Protein AF-K1T4F6-F1 (afdb_monomer)

Foldseek 3Di:
DDDDDFDQPDADPPPRDRPDGPRPPPVPCVLLPAFEEEEAELADDDPVVVVVVCCVSVVSNHHYHYHYNDPDVVVLQVVLVRGPHYHYDPDDDDVSSVD

Organism: NCBI:txid408170

Sequence (99 aa):
MALVSHVPAGYDALTGEVKAWDYTQMLNTEILKPMKVLVATEKPFAKKAVDGIREIVEGAGHQLALLEKYTDKAQLLEAVADADALIVRSDKVTAEVID

Nearest PDB structures (foldseek):
  4njo-assembly1_A  TM=9.705E-01  e=6.608E-06  Entamoeba histolytica
  7ehn-assembly1_A  TM=7.060E-01  e=2.548E-01  Homo sapiens
  5o22-assembly1_B  TM=5.362E-01  e=1.706E-01  Escherichia coli K-12
  4nf2-assembly1_C  TM=6.680E-01  e=1.354E+00  Bacillus anthracis str. 'Ames Ancestor'
  8q6o-assembly1_P  TM=5.767E-01  e=6.300E+00  Xenopus laevis

pLDDT: mean 73.65, std 16.39, 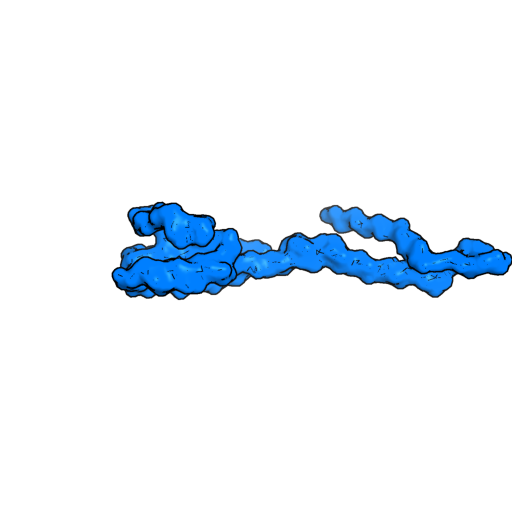range [35.09, 91.44]

Secondary structure (DSSP, 8-state):
--------S---TTT---------THHHHHH----EEEEEESSPPPHHHHHHHHHHHHHTTPEEEEEES--SHHHHHHHHTT-SEEE-SS----GGGT-

Mean predicted aligned error: 12.99 Å

Solvent-accessible surface area (backbone atoms only — not comparable to full-atom values): 6318 Å² total; per-residue (Å²): 135,87,85,81,80,88,64,81,75,46,66,38,93,88,78,70,46,74,82,47,83,63,82,76,71,63,75,62,56,72,75,59,59,59,47,32,37,31,36,46,26,62,71,67,73,57,66,74,54,53,53,52,51,46,53,54,38,51,72,72,59,30,43,79,44,82,43,67,57,56,90,48,69,65,62,51,40,63,54,44,76,75,32,74,38,82,46,64,83,84,69,87,81,52,68,80,65,76,107

Radius of gyration: 22.13 Å; Cα contacts (8 Å, |Δi|>4): 108; chains: 1; bounding box: 39×35×63 Å

Structure (mmCIF, N/CA/C/O backbone):
data_AF-K1T4F6-F1
#
_entry.id   AF-K1T4F6-F1
#
loop_
_atom_site.group_PDB
_atom_site.id
_atom_site.type_symbol
_atom_site.label_atom_id
_atom_site.label_alt_id
_atom_site.label_comp_id
_atom_site.label_asym_id
_atom_site.label_entity_id
_atom_site.label_seq_id
_atom_site.pdbx_PDB_ins_code
_atom_site.Cartn_x
_atom_site.Cartn_y
_atom_site.Cartn_z
_atom_site.occupancy
_atom_site.B_iso_or_equiv
_atom_site.auth_seq_id
_atom_site.auth_comp_id
_atom_site.auth_asym_id
_atom_site.auth_atom_id
_atom_site.pdbx_PDB_model_num
ATOM 1 N N . MET A 1 1 ? 21.962 -9.609 -14.987 1.00 35.09 1 MET A N 1
ATOM 2 C CA . MET A 1 1 ? 22.507 -10.385 -16.121 1.00 35.09 1 MET A CA 1
ATOM 3 C C . MET A 1 1 ? 21.313 -10.850 -16.945 1.00 35.09 1 MET A C 1
ATOM 5 O O . MET A 1 1 ? 20.608 -11.738 -16.488 1.00 35.09 1 MET A O 1
ATOM 9 N N . ALA A 1 2 ? 20.986 -10.179 -18.052 1.00 38.75 2 ALA A N 1
ATOM 10 C CA . ALA A 1 2 ? 19.845 -10.569 -18.884 1.00 38.75 2 ALA A CA 1
ATOM 11 C C . ALA A 1 2 ? 20.254 -11.762 -19.759 1.00 38.75 2 ALA A C 1
ATOM 13 O O . ALA A 1 2 ? 21.199 -11.653 -20.539 1.00 38.75 2 ALA A O 1
ATOM 14 N N . LEU A 1 3 ? 19.587 -12.904 -19.594 1.00 37.41 3 LEU A N 1
ATOM 15 C CA . LEU A 1 3 ? 19.727 -14.040 -20.502 1.00 37.41 3 LEU A CA 1
ATOM 16 C C . LEU A 1 3 ? 18.906 -13.732 -21.756 1.00 37.41 3 LEU A C 1
ATOM 18 O O . LEU A 1 3 ? 17.686 -13.853 -21.751 1.00 37.41 3 LEU A O 1
ATOM 22 N N . VAL A 1 4 ? 19.586 -13.293 -22.813 1.00 50.41 4 VAL A N 1
ATOM 23 C CA . VAL A 1 4 ? 19.000 -13.168 -24.150 1.00 50.41 4 VAL A CA 1
ATOM 24 C C . VAL A 1 4 ? 19.105 -14.540 -24.808 1.00 50.41 4 VAL A C 1
ATOM 26 O O . VAL A 1 4 ? 20.198 -14.968 -25.173 1.00 50.41 4 VAL A O 1
ATOM 29 N N . SER A 1 5 ? 17.995 -15.267 -24.916 1.00 50.03 5 SER A N 1
ATOM 30 C CA . SER A 1 5 ? 17.934 -16.475 -25.738 1.00 50.03 5 SER A CA 1
ATOM 31 C C . SER A 1 5 ? 17.548 -16.096 -27.167 1.00 50.03 5 SER A C 1
ATOM 33 O O . SER A 1 5 ? 16.583 -15.375 -27.409 1.00 50.03 5 SER A O 1
ATOM 35 N N . HIS A 1 6 ? 18.338 -16.568 -28.127 1.00 51.69 6 HIS A N 1
ATOM 36 C CA . HIS A 1 6 ? 18.104 -16.347 -29.548 1.00 51.69 6 HIS A CA 1
ATOM 37 C C . HIS A 1 6 ? 17.263 -17.497 -30.112 1.00 51.69 6 HIS A C 1
ATOM 39 O O . HIS A 1 6 ? 17.708 -18.644 -30.082 1.00 51.69 6 HIS A O 1
ATOM 45 N N . VAL A 1 7 ? 16.079 -17.200 -30.653 1.00 52.72 7 VAL A N 1
ATOM 46 C CA . VAL A 1 7 ? 15.288 -18.163 -31.435 1.00 52.72 7 VAL A CA 1
ATOM 47 C C . VAL A 1 7 ? 15.134 -17.611 -32.856 1.00 52.72 7 VAL A C 1
ATOM 49 O O . VAL A 1 7 ? 14.609 -16.510 -33.016 1.00 52.72 7 VAL A O 1
ATOM 52 N N . PRO A 1 8 ? 15.619 -18.310 -33.898 1.00 55.12 8 PRO A N 1
ATOM 53 C CA . PRO A 1 8 ? 15.475 -17.845 -35.273 1.00 55.12 8 PRO A CA 1
ATOM 54 C C . PRO A 1 8 ? 14.013 -17.976 -35.724 1.00 55.12 8 PRO A C 1
ATOM 56 O O . PRO A 1 8 ? 13.460 -19.073 -35.738 1.00 55.12 8 PRO A O 1
ATOM 59 N N . ALA A 1 9 ? 13.392 -16.859 -36.115 1.00 56.31 9 ALA A N 1
ATOM 60 C CA . ALA A 1 9 ? 11.988 -16.805 -36.541 1.00 56.31 9 ALA A CA 1
ATOM 61 C C . ALA A 1 9 ? 11.757 -17.281 -37.994 1.00 56.31 9 ALA A C 1
ATOM 63 O O . ALA A 1 9 ? 10.621 -17.366 -38.455 1.00 56.31 9 ALA A O 1
ATOM 64 N N . GLY A 1 10 ? 12.823 -17.619 -38.724 1.00 57.78 10 GLY A N 1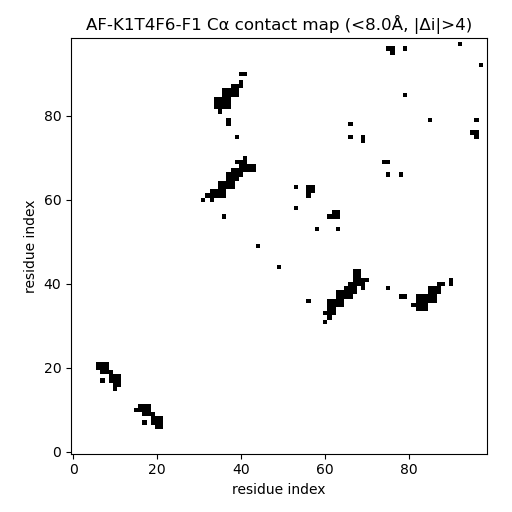
ATOM 65 C CA . GLY A 1 10 ? 12.747 -18.187 -40.067 1.00 57.78 10 GLY A CA 1
ATOM 66 C C . GLY A 1 10 ? 14.128 -18.408 -40.683 1.00 57.78 10 GLY A C 1
ATOM 67 O O . GLY A 1 10 ? 15.080 -17.688 -40.375 1.00 57.78 10 GLY A O 1
ATOM 68 N N . TYR A 1 11 ? 14.229 -19.410 -41.555 1.00 52.62 11 TYR A N 1
ATOM 69 C CA . TYR A 1 11 ? 15.431 -19.743 -42.321 1.00 52.62 11 TYR A CA 1
ATOM 70 C C . TYR A 1 11 ? 15.177 -19.542 -43.819 1.00 52.62 11 TYR A C 1
ATOM 72 O O . TYR A 1 11 ? 14.082 -19.817 -44.311 1.00 52.62 11 TYR A O 1
ATOM 80 N N . ASP A 1 12 ? 16.184 -19.075 -44.557 1.00 54.00 12 ASP A N 1
ATOM 81 C CA . ASP A 1 12 ? 16.148 -19.103 -46.018 1.00 54.00 12 ASP A CA 1
ATOM 82 C C . ASP A 1 12 ? 16.350 -20.546 -46.509 1.00 54.00 12 ASP A C 1
ATOM 84 O O . ASP A 1 12 ? 17.365 -21.176 -46.215 1.00 54.00 12 ASP A O 1
ATOM 88 N N . ALA A 1 13 ? 15.375 -21.097 -47.235 1.00 54.75 13 ALA A N 1
ATOM 89 C CA . ALA A 1 13 ? 15.381 -22.506 -47.637 1.00 54.75 13 ALA A CA 1
ATOM 90 C C . ALA A 1 13 ? 16.438 -22.861 -48.705 1.00 54.75 13 ALA A C 1
ATOM 92 O O . ALA A 1 13 ? 16.611 -24.043 -49.002 1.00 54.75 13 ALA A O 1
ATOM 93 N N . LEU A 1 14 ? 17.132 -21.876 -49.291 1.00 56.09 14 LEU A N 1
ATOM 94 C CA . LEU A 1 14 ? 18.140 -22.093 -50.335 1.00 56.09 14 LEU A CA 1
ATOM 95 C C . LEU A 1 14 ? 19.573 -21.919 -49.818 1.00 56.09 14 LEU A C 1
ATOM 97 O O . LEU A 1 14 ? 20.463 -22.621 -50.295 1.00 56.09 14 LEU A O 1
ATOM 101 N N . THR A 1 15 ? 19.806 -21.023 -48.852 1.00 56.50 15 THR A N 1
ATOM 102 C CA . THR A 1 15 ? 21.156 -20.767 -48.306 1.00 56.50 15 THR A CA 1
ATOM 103 C C . THR A 1 15 ? 21.329 -21.154 -46.838 1.00 56.50 15 THR A C 1
ATOM 105 O O . THR A 1 15 ? 22.457 -21.215 -46.353 1.00 56.50 15 THR A O 1
ATOM 108 N N . GLY A 1 16 ? 20.242 -21.458 -46.120 1.00 56.31 16 GLY A N 1
ATOM 109 C CA . GLY A 1 16 ? 20.281 -21.786 -44.691 1.00 56.31 16 GLY A CA 1
ATOM 110 C C . GLY A 1 16 ? 20.578 -20.587 -43.782 1.00 56.31 16 GLY A C 1
ATOM 111 O O . GLY A 1 16 ? 20.775 -20.763 -42.581 1.00 56.31 16 GLY A O 1
ATOM 112 N N . GLU A 1 17 ? 20.611 -19.369 -44.327 1.00 53.81 17 GLU A N 1
ATOM 113 C CA . GLU A 1 17 ? 20.914 -18.149 -43.580 1.00 53.81 17 GLU A CA 1
ATOM 114 C C . GLU A 1 17 ? 19.661 -17.592 -42.883 1.00 53.81 17 GLU A C 1
ATOM 116 O O . GLU A 1 17 ? 18.566 -17.538 -43.452 1.00 53.81 17 GLU A O 1
ATOM 121 N N . VAL A 1 18 ? 19.819 -17.157 -41.629 1.00 55.28 18 VAL A N 1
ATOM 122 C CA . VAL A 1 18 ? 18.754 -16.522 -40.835 1.00 55.28 18 VAL A CA 1
ATOM 123 C C . VAL A 1 18 ? 18.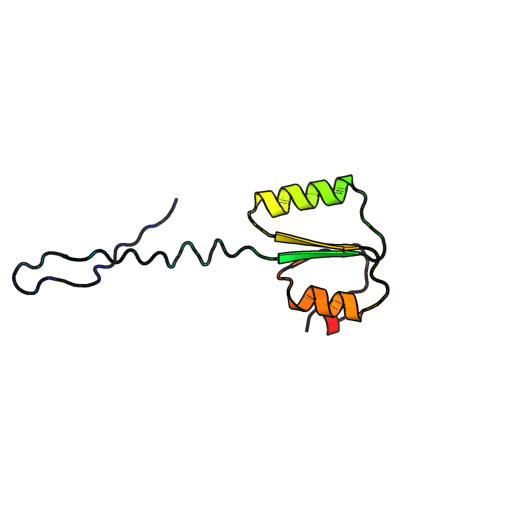583 -15.078 -41.310 1.00 55.28 18 VAL A C 1
ATOM 125 O O . VAL A 1 18 ? 19.453 -14.240 -41.082 1.00 55.28 18 VAL A O 1
ATOM 128 N N . LYS A 1 19 ? 17.463 -14.774 -41.978 1.00 54.59 19 LYS A N 1
ATOM 129 C CA . LYS A 1 19 ? 17.198 -13.443 -42.565 1.00 54.59 19 LYS A CA 1
ATOM 130 C C . LYS A 1 19 ? 16.437 -12.477 -41.654 1.00 54.59 19 LYS A C 1
ATOM 132 O O . LYS A 1 19 ? 16.405 -11.285 -41.945 1.00 54.59 19 LYS A O 1
ATOM 137 N N . ALA A 1 20 ? 15.841 -12.959 -40.565 1.00 50.09 20 ALA A N 1
ATOM 138 C CA . ALA A 1 20 ? 15.053 -12.132 -39.658 1.00 50.09 20 ALA A CA 1
ATOM 139 C C . ALA A 1 20 ? 15.294 -12.533 -38.198 1.00 50.09 20 ALA A C 1
ATOM 141 O O . ALA A 1 20 ? 15.003 -13.657 -37.787 1.00 50.09 20 ALA A O 1
ATOM 142 N N . TRP A 1 21 ? 15.820 -11.586 -37.423 1.00 52.75 21 TRP A N 1
ATOM 143 C CA . TRP A 1 21 ? 15.852 -11.656 -35.968 1.00 52.75 21 TRP A CA 1
ATOM 144 C C . TRP A 1 21 ? 14.575 -11.002 -35.451 1.00 52.75 21 TRP A C 1
ATOM 146 O O . TRP A 1 21 ? 14.469 -9.776 -35.449 1.00 52.75 21 TRP A O 1
ATOM 156 N N . ASP A 1 22 ? 13.595 -11.807 -35.047 1.00 49.34 22 ASP A N 1
ATOM 157 C CA . ASP A 1 22 ? 12.467 -11.283 -34.284 1.00 49.34 22 ASP A CA 1
ATOM 158 C C . ASP A 1 22 ? 12.940 -11.088 -32.840 1.00 49.34 22 ASP A C 1
ATOM 160 O O . ASP A 1 22 ? 13.161 -12.046 -32.097 1.00 49.34 22 ASP A O 1
ATOM 164 N N . TYR A 1 23 ? 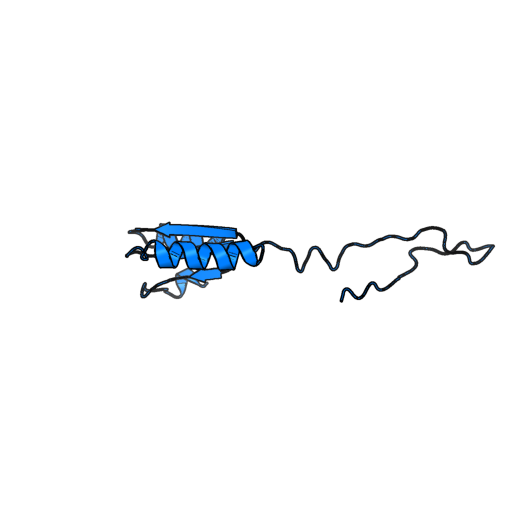13.208 -9.837 -32.460 1.00 49.88 23 TYR A N 1
ATOM 165 C CA . TYR A 1 23 ? 13.526 -9.489 -31.079 1.00 49.88 23 TYR A CA 1
ATOM 166 C C . TYR A 1 23 ? 12.236 -9.519 -30.277 1.00 49.88 23 TYR A C 1
ATOM 168 O O . TYR A 1 23 ? 11.634 -8.482 -29.992 1.00 49.88 23 TYR A O 1
ATOM 176 N N . THR A 1 24 ? 11.799 -10.712 -29.910 1.00 49.81 24 THR A N 1
ATOM 177 C CA . THR A 1 24 ? 10.658 -10.863 -29.030 1.00 49.81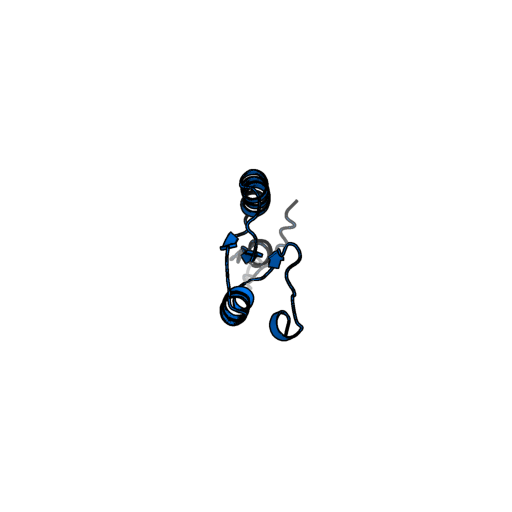 24 THR A CA 1
ATOM 178 C C . THR A 1 24 ? 11.062 -10.387 -27.624 1.00 49.81 24 THR A C 1
ATOM 180 O O . THR A 1 24 ? 11.586 -11.137 -26.803 1.00 49.81 24 THR A O 1
ATOM 183 N N . GLN A 1 25 ? 10.842 -9.098 -27.350 1.00 49.00 25 GLN A N 1
ATOM 184 C CA . GLN A 1 25 ? 11.029 -8.401 -26.065 1.00 49.00 25 GLN A CA 1
ATOM 185 C C . GLN A 1 25 ? 10.000 -8.870 -25.009 1.00 49.00 25 GLN A C 1
ATOM 187 O O . GLN A 1 25 ? 9.436 -8.061 -24.277 1.00 49.00 25 GLN A O 1
ATOM 192 N N . MET A 1 26 ? 9.685 -10.165 -24.945 1.00 46.38 26 MET A N 1
ATOM 193 C CA . MET A 1 26 ? 8.596 -10.673 -24.100 1.00 46.38 26 MET A CA 1
ATOM 194 C C . MET A 1 26 ? 8.991 -10.822 -22.629 1.00 46.38 26 MET A C 1
ATOM 196 O O . MET A 1 26 ? 8.146 -10.649 -21.766 1.00 46.38 26 MET A O 1
ATOM 200 N N . LEU A 1 27 ? 10.270 -11.043 -22.314 1.00 46.53 27 LEU A N 1
ATOM 201 C CA . LEU A 1 27 ? 10.696 -11.305 -20.931 1.00 46.53 27 LEU A CA 1
ATOM 202 C C . LEU A 1 27 ? 10.909 -10.045 -20.077 1.00 46.53 27 LEU A C 1
ATOM 204 O O . LEU A 1 27 ? 10.861 -10.127 -18.854 1.00 46.53 27 LEU A O 1
ATOM 208 N N . ASN A 1 28 ? 11.117 -8.872 -20.684 1.00 49.50 28 ASN A N 1
ATOM 209 C CA . ASN A 1 28 ? 11.368 -7.648 -19.913 1.00 49.50 28 ASN A CA 1
ATOM 210 C C . ASN A 1 28 ? 10.081 -6.942 -19.470 1.00 49.50 28 ASN A C 1
ATOM 212 O O . ASN A 1 28 ? 10.089 -6.265 -18.446 1.00 49.50 28 ASN A O 1
ATOM 216 N N . THR A 1 29 ? 8.977 -7.085 -20.207 1.00 49.88 29 THR A N 1
ATOM 217 C CA . THR A 1 29 ? 7.732 -6.374 -19.873 1.00 49.88 29 THR A CA 1
ATOM 218 C C . THR A 1 29 ? 7.009 -6.996 -18.675 1.00 49.88 29 THR A C 1
ATOM 220 O O . THR A 1 29 ? 6.402 -6.273 -17.891 1.00 49.88 29 THR A O 1
ATOM 223 N N . GLU A 1 30 ? 7.148 -8.310 -18.469 1.00 51.53 30 GLU A N 1
ATOM 224 C CA . GLU A 1 30 ? 6.518 -9.026 -17.351 1.00 51.53 30 GLU A CA 1
ATOM 225 C C . GLU A 1 30 ? 7.179 -8.711 -15.999 1.00 51.53 30 GLU A C 1
ATOM 227 O O . GLU A 1 30 ? 6.502 -8.677 -14.976 1.00 51.53 30 GLU A O 1
ATOM 232 N N . ILE A 1 31 ? 8.483 -8.407 -15.990 1.00 54.59 31 ILE A N 1
ATOM 233 C CA . ILE A 1 31 ? 9.237 -8.043 -14.775 1.00 54.59 31 ILE A CA 1
ATOM 234 C C . ILE A 1 31 ? 9.101 -6.541 -14.460 1.00 54.59 31 ILE A C 1
ATOM 236 O O . ILE A 1 31 ? 9.226 -6.131 -13.311 1.00 54.59 31 ILE A O 1
ATOM 240 N N . LEU A 1 32 ? 8.822 -5.713 -15.473 1.00 56.75 32 LEU A N 1
ATOM 241 C CA . LEU A 1 32 ? 8.675 -4.260 -15.340 1.00 56.75 32 LEU A CA 1
ATOM 242 C C . LEU A 1 32 ? 7.229 -3.802 -15.130 1.00 56.75 32 LEU A C 1
ATOM 244 O O . LEU A 1 32 ? 6.987 -2.598 -15.178 1.00 56.75 32 LEU A O 1
ATOM 248 N N . LYS A 1 33 ? 6.263 -4.709 -14.924 1.00 68.75 33 LYS A N 1
ATOM 249 C CA . LYS A 1 33 ? 4.881 -4.300 -14.654 1.00 68.75 33 LYS A CA 1
ATOM 250 C C . LYS A 1 33 ? 4.869 -3.453 -13.368 1.00 68.75 33 LYS A C 1
ATOM 252 O O . LYS A 1 33 ? 5.160 -3.995 -12.299 1.00 68.75 33 LYS A O 1
ATOM 257 N N . PRO A 1 34 ? 4.577 -2.140 -13.439 1.00 71.38 34 PRO A N 1
ATOM 258 C CA . PRO A 1 34 ? 4.573 -1.300 -12.253 1.00 71.38 34 PRO A CA 1
ATOM 259 C C . PRO A 1 34 ? 3.383 -1.720 -11.392 1.00 71.38 34 PRO A C 1
ATOM 261 O O . PRO A 1 34 ? 2.235 -1.482 -11.754 1.00 71.38 34 PRO A O 1
ATOM 264 N N . MET A 1 35 ? 3.663 -2.396 -10.280 1.00 87.12 35 MET A N 1
ATOM 265 C CA . MET A 1 35 ? 2.637 -2.785 -9.323 1.00 87.12 35 MET A CA 1
ATOM 266 C C . MET A 1 35 ? 2.141 -1.558 -8.567 1.00 87.12 35 MET A C 1
ATOM 268 O O . MET A 1 35 ? 2.933 -0.677 -8.204 1.00 87.12 35 MET A O 1
ATOM 272 N N . LYS A 1 36 ? 0.838 -1.501 -8.310 1.00 88.69 36 LYS A N 1
ATOM 273 C CA . LYS 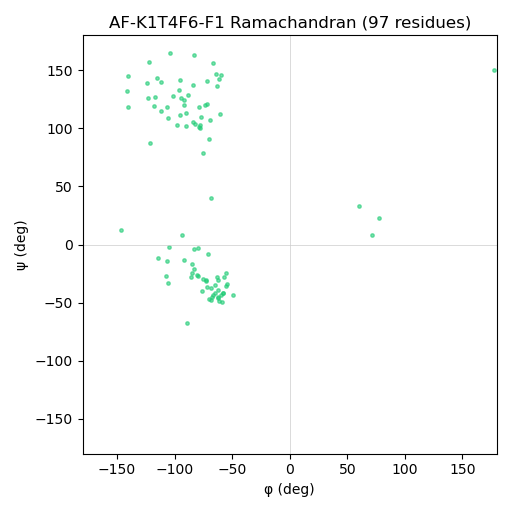A 1 36 ? 0.237 -0.427 -7.526 1.00 88.69 36 LYS A CA 1
ATOM 274 C C . LYS A 1 36 ? 0.211 -0.806 -6.048 1.00 88.69 36 LYS A C 1
ATOM 276 O O . LYS A 1 36 ? -0.514 -1.704 -5.629 1.00 88.69 36 LYS A O 1
ATOM 281 N N . VAL A 1 37 ? 0.987 -0.088 -5.245 1.00 89.62 37 VAL A N 1
ATOM 282 C CA . VAL A 1 37 ? 1.035 -0.223 -3.788 1.00 89.62 37 VAL A CA 1
ATOM 283 C C . VAL A 1 37 ? 0.105 0.810 -3.162 1.00 89.62 37 VAL A C 1
ATOM 285 O O . VAL A 1 37 ? 0.380 2.010 -3.202 1.00 89.62 37 VAL A O 1
ATOM 288 N N . LEU A 1 38 ? -0.992 0.354 -2.566 1.00 90.31 38 LEU A N 1
ATOM 289 C CA . LEU A 1 38 ? -1.945 1.185 -1.845 1.00 90.31 38 LEU A CA 1
ATOM 290 C C . LEU A 1 38 ? -1.587 1.268 -0.361 1.00 90.31 38 LEU A C 1
ATOM 292 O O . LEU A 1 38 ? -1.532 0.261 0.338 1.00 90.31 38 LEU A O 1
ATOM 296 N N . VAL A 1 39 ? -1.415 2.483 0.148 1.00 89.50 39 VAL A N 1
ATOM 297 C CA . VAL A 1 39 ? -1.300 2.767 1.580 1.00 89.50 39 VAL A CA 1
ATOM 298 C C . VAL A 1 39 ? -2.660 3.224 2.088 1.00 89.50 39 VAL A C 1
ATOM 300 O O . VAL A 1 39 ? -3.040 4.372 1.861 1.00 89.50 39 VAL A O 1
ATOM 303 N N . ALA A 1 40 ? -3.389 2.348 2.776 1.00 88.00 40 ALA A N 1
ATOM 304 C CA . ALA A 1 40 ? -4.690 2.665 3.351 1.00 88.00 40 ALA A CA 1
ATOM 305 C C . ALA A 1 40 ? -4.581 2.803 4.870 1.00 88.00 40 ALA A C 1
ATOM 307 O O . ALA A 1 40 ? -4.224 1.854 5.568 1.00 88.00 40 ALA A O 1
ATOM 308 N N . THR A 1 41 ? -4.892 3.988 5.402 1.00 84.88 41 THR A N 1
ATOM 309 C CA . THR A 1 41 ? -4.928 4.204 6.859 1.00 84.88 41 THR A CA 1
ATOM 310 C C . THR 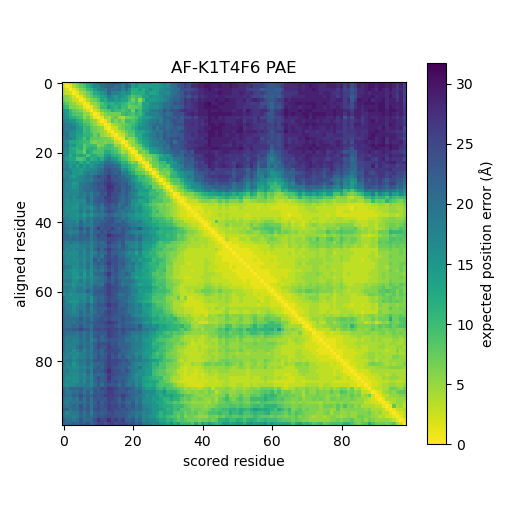A 1 41 ? -6.074 5.104 7.311 1.00 84.88 41 THR A C 1
ATOM 312 O O . THR A 1 41 ? -6.233 6.215 6.800 1.00 84.88 41 THR A O 1
ATOM 315 N N . GLU A 1 42 ? -6.819 4.681 8.337 1.00 82.88 42 GLU A N 1
ATOM 316 C CA . GLU A 1 42 ? -7.756 5.547 9.070 1.00 82.88 42 GLU A CA 1
ATOM 317 C C . GLU A 1 42 ? -6.977 6.628 9.842 1.00 82.88 42 GLU A C 1
ATOM 319 O O . GLU A 1 42 ? -7.322 7.813 9.833 1.00 82.88 42 GLU A O 1
ATOM 324 N N . LYS A 1 43 ? -5.871 6.224 10.489 1.00 83.25 43 LYS A N 1
ATOM 325 C CA . LYS A 1 43 ? -4.968 7.115 11.230 1.00 83.25 43 LYS A CA 1
ATOM 326 C C . LYS A 1 43 ? -3.670 7.334 10.443 1.00 83.25 43 LYS A C 1
ATOM 328 O O . LYS A 1 43 ? -2.848 6.414 10.414 1.00 83.25 43 LYS A O 1
ATOM 333 N N . PRO A 1 44 ? -3.444 8.541 9.887 1.00 82.69 44 PRO A N 1
ATOM 334 C CA . PRO A 1 44 ? -2.364 8.784 8.941 1.00 82.69 44 PRO A CA 1
ATOM 335 C C . PRO A 1 44 ? -0.993 8.484 9.545 1.00 82.69 44 PRO A C 1
ATOM 337 O O . PRO A 1 44 ? -0.741 8.696 10.741 1.00 82.69 44 PRO A O 1
ATOM 340 N N . PHE A 1 45 ? -0.100 7.992 8.692 1.00 84.00 45 PHE A N 1
ATOM 341 C CA . PHE A 1 45 ? 1.300 7.813 9.038 1.00 84.00 45 PHE A CA 1
ATOM 342 C C . PHE A 1 45 ? 1.986 9.166 9.255 1.00 84.00 45 PHE A C 1
ATOM 344 O O . PHE A 1 45 ? 1.576 10.210 8.748 1.00 84.00 45 PHE A O 1
ATOM 351 N N . ALA A 1 46 ? 3.073 9.157 10.027 1.00 87.75 46 ALA A N 1
ATOM 352 C CA . ALA A 1 46 ? 3.945 10.320 10.085 1.00 87.75 46 ALA A CA 1
ATOM 353 C C . ALA A 1 46 ? 4.524 10.582 8.687 1.00 87.75 46 ALA A C 1
ATOM 355 O O . ALA A 1 46 ? 4.906 9.633 8.004 1.00 87.75 46 ALA A O 1
ATOM 356 N N . LYS A 1 47 ? 4.667 11.855 8.293 1.00 86.81 47 LYS A N 1
ATOM 357 C CA . LYS A 1 47 ? 5.217 12.232 6.976 1.00 86.81 47 LYS A CA 1
ATOM 358 C C . LYS A 1 47 ? 6.524 11.506 6.652 1.00 86.81 47 LYS A C 1
ATOM 360 O O . LYS A 1 47 ? 6.643 10.908 5.600 1.00 86.81 47 LYS A O 1
ATOM 365 N N . LYS A 1 48 ? 7.430 11.416 7.632 1.00 90.12 48 LYS A N 1
ATOM 366 C CA . LYS A 1 48 ? 8.703 10.688 7.508 1.00 90.12 48 LYS A CA 1
ATOM 367 C C . LYS A 1 48 ? 8.541 9.217 7.092 1.00 90.12 48 LYS A C 1
ATOM 369 O O . LYS A 1 48 ? 9.392 8.694 6.386 1.00 90.12 48 LYS A O 1
ATOM 374 N N . ALA A 1 49 ? 7.484 8.544 7.547 1.00 87.00 49 ALA A N 1
ATOM 375 C CA . ALA A 1 49 ? 7.207 7.164 7.160 1.00 87.00 49 ALA A CA 1
ATOM 376 C C . ALA A 1 49 ? 6.638 7.086 5.737 1.00 87.00 49 ALA A C 1
ATOM 378 O O . ALA A 1 49 ? 7.050 6.223 4.975 1.00 87.00 49 ALA A O 1
ATOM 379 N N . VAL A 1 50 ? 5.750 8.013 5.366 1.00 87.50 50 VAL A N 1
ATOM 380 C CA . VAL A 1 50 ? 5.205 8.106 4.002 1.00 87.50 50 VAL A CA 1
ATOM 381 C C . VAL A 1 50 ? 6.305 8.390 2.980 1.00 87.50 50 VAL A C 1
ATOM 383 O O . VAL A 1 50 ? 6.362 7.712 1.958 1.00 87.50 50 VAL A O 1
ATOM 386 N N . ASP A 1 51 ? 7.196 9.339 3.272 1.00 89.94 51 ASP A N 1
ATOM 387 C CA . ASP A 1 51 ? 8.350 9.658 2.425 1.00 89.94 51 ASP A CA 1
ATOM 388 C C . ASP A 1 51 ? 9.270 8.441 2.245 1.00 89.94 51 ASP A C 1
ATOM 390 O O . ASP A 1 51 ? 9.661 8.131 1.125 1.00 89.94 51 ASP A O 1
ATOM 394 N N . GLY A 1 52 ? 9.546 7.690 3.318 1.00 90.31 52 GLY A N 1
ATOM 395 C CA . GLY A 1 52 ? 10.350 6.467 3.226 1.00 90.31 52 GLY A CA 1
ATOM 396 C C . GLY A 1 52 ? 9.685 5.362 2.397 1.00 90.31 52 GLY A C 1
ATOM 397 O O . GLY A 1 52 ? 10.349 4.716 1.592 1.00 90.31 52 GLY A O 1
ATOM 398 N N . ILE A 1 53 ? 8.371 5.156 2.551 1.00 88.44 53 ILE A N 1
ATOM 399 C CA . ILE A 1 53 ? 7.625 4.180 1.738 1.00 88.44 53 ILE A CA 1
ATOM 400 C C . ILE A 1 53 ? 7.674 4.588 0.267 1.00 88.44 53 ILE A C 1
ATOM 402 O O . ILE A 1 53 ? 7.945 3.754 -0.592 1.00 88.44 53 ILE A O 1
ATOM 406 N N . ARG A 1 54 ? 7.449 5.872 -0.020 1.00 89.69 54 ARG A N 1
ATOM 407 C CA . ARG A 1 54 ? 7.505 6.414 -1.373 1.00 89.69 54 ARG A CA 1
ATOM 408 C C . ARG A 1 54 ? 8.874 6.191 -2.013 1.00 89.69 54 ARG A C 1
ATOM 410 O O . ARG A 1 54 ? 8.922 5.651 -3.109 1.00 89.69 54 ARG A O 1
ATOM 417 N N . GLU A 1 55 ? 9.959 6.526 -1.319 1.00 91.44 55 GLU A N 1
ATOM 418 C CA . GLU A 1 55 ? 11.325 6.352 -1.830 1.00 91.44 55 GLU A CA 1
ATOM 419 C C . GLU A 1 55 ? 11.626 4.889 -2.197 1.00 91.44 55 GLU A C 1
ATOM 421 O O . GLU A 1 55 ? 12.197 4.619 -3.252 1.00 91.44 55 GLU A O 1
ATOM 426 N N . ILE A 1 56 ? 11.185 3.936 -1.370 1.00 90.25 56 ILE 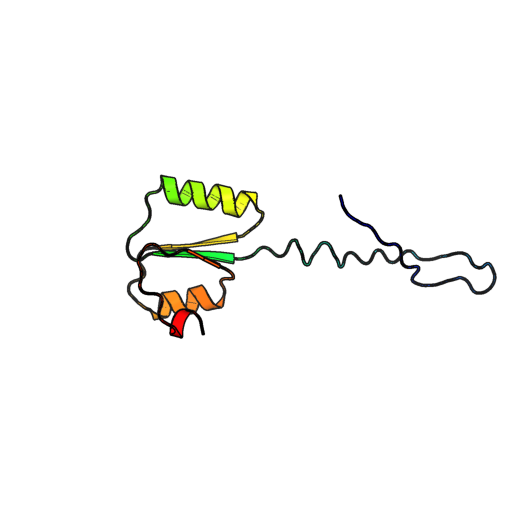A N 1
ATOM 427 C CA . ILE A 1 56 ? 11.382 2.501 -1.621 1.00 90.25 56 ILE A CA 1
ATOM 428 C C . ILE A 1 56 ? 10.532 2.023 -2.806 1.00 90.25 56 ILE A C 1
ATOM 430 O O . ILE A 1 56 ? 11.034 1.313 -3.676 1.00 90.25 56 ILE A O 1
ATOM 434 N N . VAL A 1 57 ? 9.250 2.400 -2.845 1.00 88.69 57 VAL A N 1
ATOM 435 C CA . VAL A 1 57 ? 8.296 1.964 -3.880 1.00 88.69 57 VAL A CA 1
ATOM 436 C C . VAL A 1 57 ? 8.659 2.564 -5.241 1.00 88.69 57 VAL A C 1
ATOM 438 O O . VAL A 1 57 ? 8.755 1.833 -6.225 1.00 88.69 57 VAL A O 1
ATOM 441 N N . GLU A 1 58 ? 8.933 3.868 -5.298 1.00 87.12 58 GLU A N 1
ATOM 442 C CA . GLU A 1 58 ? 9.362 4.542 -6.528 1.00 87.12 58 GLU A CA 1
ATOM 443 C C . GLU A 1 58 ? 10.767 4.092 -6.954 1.00 87.12 58 GLU A C 1
ATOM 445 O O . GLU A 1 58 ? 11.010 3.884 -8.142 1.00 87.12 58 GLU A O 1
ATOM 450 N N . GLY A 1 59 ? 11.677 3.857 -6.001 1.00 84.69 59 GLY A N 1
ATOM 451 C CA . GLY A 1 59 ? 13.008 3.307 -6.272 1.00 84.69 59 GLY A CA 1
ATOM 452 C C . GLY A 1 59 ? 12.976 1.891 -6.857 1.00 84.69 59 GLY A C 1
ATOM 453 O O . GLY A 1 59 ? 13.867 1.521 -7.622 1.00 84.69 59 GLY A O 1
ATOM 454 N N . ALA A 1 60 ? 11.933 1.118 -6.550 1.00 84.06 60 ALA A N 1
ATOM 455 C CA . ALA A 1 60 ? 11.669 -0.191 -7.142 1.00 84.06 60 ALA A CA 1
ATOM 456 C C . ALA A 1 60 ? 10.934 -0.121 -8.499 1.00 84.06 60 ALA A C 1
ATOM 458 O O . ALA A 1 60 ? 10.745 -1.153 -9.140 1.00 84.06 60 ALA A O 1
ATOM 459 N N . GLY A 1 61 ? 10.538 1.072 -8.964 1.00 84.31 61 GLY A N 1
ATOM 460 C CA . GLY A 1 61 ? 9.790 1.252 -10.215 1.00 84.31 61 GLY A CA 1
ATOM 461 C C . GLY A 1 61 ? 8.299 0.914 -10.103 1.00 84.31 61 GLY A C 1
ATOM 462 O O . GLY A 1 61 ? 7.659 0.589 -11.103 1.00 84.31 61 GLY A O 1
ATOM 463 N N . HIS A 1 62 ? 7.744 0.962 -8.894 1.00 87.31 62 HIS A N 1
ATOM 464 C CA . HIS A 1 62 ? 6.334 0.703 -8.613 1.00 87.31 62 HIS A CA 1
ATOM 465 C C . HIS A 1 62 ? 5.568 2.005 -8.362 1.00 87.31 62 HIS A C 1
ATOM 467 O O . HIS A 1 62 ? 6.154 3.060 -8.111 1.00 87.31 62 HIS A O 1
ATOM 473 N N . GLN A 1 63 ? 4.239 1.934 -8.413 1.00 86.62 63 GLN A N 1
ATOM 474 C CA . GLN A 1 63 ? 3.376 3.094 -8.226 1.00 86.62 63 GLN A CA 1
ATOM 475 C C . GLN A 1 63 ? 2.782 3.109 -6.817 1.00 86.62 63 GLN A C 1
ATOM 477 O O . GLN A 1 63 ? 2.161 2.148 -6.379 1.00 86.62 63 GLN A O 1
ATOM 482 N N . LEU A 1 64 ? 2.930 4.229 -6.113 1.00 87.81 64 LEU A N 1
ATOM 483 C CA . LEU A 1 64 ? 2.371 4.448 -4.779 1.00 87.81 64 LEU A CA 1
ATOM 484 C C . LEU A 1 64 ? 1.010 5.160 -4.868 1.00 87.81 64 LEU A C 1
ATOM 486 O O . LEU A 1 64 ? 0.920 6.264 -5.406 1.00 87.81 64 LEU A O 1
ATOM 490 N N . ALA A 1 65 ? -0.022 4.587 -4.254 1.00 89.31 65 ALA A N 1
ATOM 491 C CA . ALA A 1 65 ? -1.308 5.231 -4.000 1.00 89.31 65 ALA A CA 1
ATOM 492 C C . ALA A 1 65 ? -1.505 5.457 -2.493 1.00 89.31 65 ALA A C 1
ATOM 494 O O . ALA A 1 65 ? -1.168 4.598 -1.682 1.00 89.31 65 ALA A O 1
ATOM 495 N N . LEU A 1 66 ? -2.061 6.606 -2.107 1.00 87.69 66 LEU A N 1
ATOM 496 C CA . LEU A 1 66 ? -2.373 6.920 -0.711 1.00 87.69 66 LEU A CA 1
ATOM 497 C C . LEU A 1 66 ? -3.875 7.094 -0.518 1.00 87.69 66 LEU A C 1
ATOM 499 O O . LEU A 1 66 ? -4.495 7.921 -1.184 1.00 87.69 66 LEU A O 1
ATOM 503 N N . LEU A 1 67 ? -4.420 6.365 0.450 1.00 86.75 67 LEU A N 1
ATOM 504 C CA . LEU A 1 67 ? -5.774 6.509 0.960 1.00 86.75 67 LEU A CA 1
ATOM 505 C C . LEU A 1 67 ? -5.696 6.810 2.464 1.00 86.75 67 LEU A C 1
ATOM 507 O O . LEU A 1 67 ? -5.688 5.921 3.318 1.00 86.75 67 LEU A O 1
ATOM 511 N N . GLU A 1 68 ? -5.583 8.094 2.792 1.00 84.06 68 GLU A N 1
ATOM 512 C CA . GLU A 1 68 ? -5.536 8.577 4.172 1.00 84.06 68 GLU A CA 1
ATOM 513 C C . GLU A 1 68 ? -6.928 9.009 4.644 1.00 84.06 68 GLU A C 1
ATOM 515 O O . GLU A 1 68 ? -7.660 9.665 3.903 1.00 84.06 68 GLU A O 1
ATOM 520 N N . LYS A 1 69 ? -7.259 8.723 5.910 1.00 82.56 69 LYS A N 1
ATOM 521 C CA . LYS A 1 69 ? -8.506 9.150 6.573 1.00 82.56 69 LYS A CA 1
ATOM 522 C C . LYS A 1 69 ? -9.785 8.639 5.900 1.00 82.56 69 LYS A C 1
ATOM 524 O O . LYS A 1 69 ? -10.807 9.326 5.934 1.00 82.56 69 LYS A O 1
ATOM 529 N N . TYR A 1 70 ? -9.750 7.449 5.308 1.00 81.50 70 TYR A N 1
ATOM 530 C CA . TYR A 1 70 ? -10.991 6.813 4.882 1.00 81.50 70 TYR A CA 1
ATOM 531 C C . TYR A 1 70 ? -11.851 6.521 6.121 1.00 81.50 70 TYR A C 1
ATOM 533 O O . TYR A 1 70 ? -11.340 6.110 7.160 1.00 81.50 70 TYR A O 1
ATOM 541 N N . THR A 1 71 ? -13.148 6.796 6.033 1.00 77.75 71 THR A N 1
ATOM 542 C CA . THR A 1 71 ? -14.118 6.551 7.119 1.00 77.75 71 THR A CA 1
ATOM 543 C C . THR A 1 71 ? -15.024 5.365 6.824 1.00 77.75 71 THR A C 1
ATOM 545 O O . THR A 1 71 ? -15.707 4.870 7.715 1.00 77.75 71 THR A O 1
ATOM 548 N N . ASP A 1 72 ? -15.030 4.920 5.569 1.00 79.25 72 ASP A N 1
ATOM 549 C CA . ASP A 1 72 ? -15.924 3.897 5.054 1.00 79.25 72 ASP A CA 1
ATOM 550 C C . ASP A 1 72 ? -15.141 2.747 4.440 1.00 79.25 72 ASP A C 1
ATOM 552 O O . ASP A 1 72 ? -14.187 2.948 3.686 1.00 79.25 72 ASP A O 1
ATOM 556 N N . LYS A 1 73 ? -15.610 1.527 4.707 1.00 79.38 73 LYS A N 1
ATOM 557 C CA . LYS A 1 73 ? -15.054 0.309 4.109 1.00 79.38 73 LYS A CA 1
ATOM 558 C C . LYS A 1 73 ? -15.194 0.290 2.589 1.00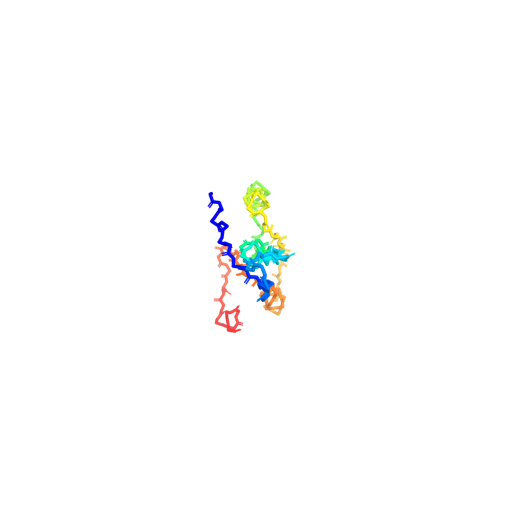 79.38 73 LYS A C 1
ATOM 560 O O . LYS A 1 73 ? -14.340 -0.277 1.924 1.00 79.38 73 LYS A O 1
ATOM 565 N N . ALA A 1 74 ? -16.232 0.925 2.041 1.00 83.69 74 ALA A N 1
ATOM 566 C CA . ALA A 1 74 ? -16.434 1.015 0.596 1.00 83.69 74 ALA A CA 1
ATOM 567 C C . ALA A 1 74 ? -15.240 1.679 -0.111 1.00 83.69 74 ALA A C 1
ATOM 569 O O . ALA A 1 74 ? -14.756 1.156 -1.106 1.00 83.69 74 ALA A O 1
ATOM 570 N N . GLN A 1 75 ? -14.686 2.751 0.471 1.00 82.25 75 GLN A N 1
ATOM 571 C CA . GLN A 1 75 ? -13.511 3.436 -0.082 1.00 82.25 75 GLN A CA 1
ATOM 572 C C . GLN A 1 75 ? -12.264 2.543 -0.061 1.00 82.25 75 GLN A C 1
ATOM 574 O O . GLN A 1 75 ? -11.438 2.613 -0.967 1.00 82.25 75 GLN A O 1
ATOM 579 N N . LEU A 1 76 ? -12.129 1.698 0.967 1.00 83.25 76 LEU A N 1
ATOM 580 C CA . LEU A 1 76 ? -11.055 0.712 1.046 1.00 83.25 76 LEU A CA 1
ATOM 581 C C . LEU A 1 76 ? -11.223 -0.367 -0.032 1.00 83.25 76 LEU A C 1
ATOM 583 O O . LEU A 1 76 ? -10.257 -0.679 -0.717 1.00 83.25 76 LEU A O 1
ATOM 587 N N . LEU A 1 77 ? -12.437 -0.893 -0.212 1.00 84.94 77 LEU A N 1
ATOM 588 C CA . LEU A 1 77 ? -12.752 -1.928 -1.205 1.00 84.94 77 LEU A CA 1
ATOM 589 C C . LEU A 1 77 ? -12.489 -1.451 -2.637 1.00 84.94 77 LEU A C 1
ATOM 591 O O . LEU A 1 77 ? -11.799 -2.129 -3.395 1.00 84.94 77 LEU A O 1
ATOM 595 N N . GLU A 1 78 ? -12.976 -0.261 -2.992 1.00 85.25 78 GLU A N 1
ATOM 596 C CA . GLU A 1 78 ? -12.744 0.322 -4.319 1.00 85.25 78 GLU A CA 1
ATOM 597 C C . GLU A 1 78 ? -11.255 0.574 -4.579 1.00 85.25 78 GLU A C 1
ATOM 599 O O . GLU A 1 78 ? -10.766 0.350 -5.686 1.00 85.25 78 GLU A O 1
ATOM 604 N N . ALA A 1 79 ? -10.516 1.021 -3.561 1.00 84.81 79 ALA A N 1
ATOM 605 C CA . ALA A 1 79 ? -9.091 1.278 -3.698 1.00 84.81 79 ALA A CA 1
ATOM 606 C C . ALA A 1 79 ? -8.270 -0.019 -3.805 1.00 84.81 79 ALA A C 1
ATOM 608 O O . ALA A 1 79 ? -7.283 -0.044 -4.542 1.00 84.81 79 ALA A O 1
ATOM 609 N N . VAL A 1 80 ? -8.663 -1.077 -3.087 1.00 86.06 80 VAL A N 1
ATOM 610 C CA . VAL A 1 80 ? -7.978 -2.379 -3.106 1.00 86.06 80 VAL A CA 1
ATOM 611 C C . VAL A 1 80 ? -8.226 -3.138 -4.408 1.00 86.06 80 VAL A C 1
ATOM 613 O O . VAL A 1 80 ? -7.312 -3.803 -4.880 1.00 86.06 80 VAL A O 1
ATOM 616 N N . ALA A 1 81 ? -9.388 -2.969 -5.044 1.00 85.50 81 ALA A N 1
ATOM 617 C CA . ALA A 1 81 ? -9.713 -3.633 -6.310 1.00 85.50 81 ALA A CA 1
ATOM 618 C C . ALA A 1 81 ? -8.706 -3.356 -7.450 1.00 85.50 81 ALA A C 1
ATOM 620 O O . ALA A 1 81 ? -8.539 -4.183 -8.341 1.00 85.50 81 ALA A O 1
ATOM 621 N N . ASP A 1 82 ? -8.038 -2.199 -7.425 1.00 84.19 82 ASP A N 1
ATOM 622 C CA . ASP A 1 82 ? -7.019 -1.804 -8.410 1.00 84.19 82 ASP A CA 1
ATOM 623 C C . ASP A 1 82 ? -5.583 -1.910 -7.856 1.00 84.19 82 ASP A C 1
ATOM 625 O O . ASP A 1 82 ? -4.621 -1.607 -8.557 1.00 84.19 82 ASP A O 1
ATOM 629 N N . ALA A 1 83 ? -5.409 -2.293 -6.588 1.00 87.50 83 ALA A N 1
ATOM 630 C CA . ALA A 1 83 ? -4.105 -2.352 -5.938 1.00 87.50 83 ALA A CA 1
ATOM 631 C C . ALA A 1 83 ? -3.513 -3.767 -5.977 1.00 87.50 83 ALA A C 1
ATOM 633 O O . ALA A 1 83 ? -4.154 -4.737 -5.589 1.00 87.50 83 ALA A O 1
ATOM 634 N N . ASP A 1 84 ? -2.242 -3.874 -6.357 1.00 87.38 84 ASP A N 1
ATOM 635 C CA . ASP A 1 84 ? -1.484 -5.127 -6.301 1.00 87.38 84 ASP A CA 1
ATOM 636 C C . ASP A 1 84 ? -0.944 -5.423 -4.891 1.00 87.38 84 ASP A C 1
ATOM 638 O O . ASP A 1 84 ? -0.683 -6.573 -4.538 1.00 87.38 84 ASP A O 1
ATOM 642 N N . ALA A 1 85 ? -0.733 -4.383 -4.079 1.00 86.50 85 ALA A N 1
ATOM 643 C CA . ALA A 1 85 ? -0.239 -4.505 -2.712 1.00 86.50 85 ALA A CA 1
ATOM 644 C C . ALA A 1 85 ? -0.948 -3.523 -1.776 1.00 86.50 85 ALA A C 1
ATOM 646 O O . ALA A 1 85 ? -1.231 -2.388 -2.155 1.00 86.50 85 ALA A O 1
ATOM 647 N N . LEU A 1 86 ? -1.177 -3.939 -0.529 1.00 87.50 86 LEU A N 1
ATOM 648 C CA . LEU A 1 86 ? -1.864 -3.148 0.491 1.00 87.50 86 LEU A CA 1
ATOM 649 C C . LEU A 1 86 ? -0.980 -2.963 1.734 1.00 87.50 86 LEU A C 1
ATOM 651 O O . LEU A 1 86 ? -0.528 -3.932 2.342 1.00 87.50 86 LEU A O 1
ATOM 655 N N . ILE A 1 87 ? -0.773 -1.710 2.141 1.00 87.50 87 ILE A N 1
ATOM 656 C CA . ILE A 1 87 ? -0.084 -1.315 3.373 1.00 87.50 87 ILE A CA 1
ATOM 657 C C . ILE A 1 87 ? -1.112 -0.690 4.317 1.00 87.50 87 ILE A C 1
ATOM 659 O O . ILE A 1 87 ? -1.636 0.391 4.055 1.00 87.50 87 ILE A O 1
ATOM 663 N N . VAL A 1 88 ? -1.352 -1.356 5.445 1.00 87.19 88 VAL A N 1
ATOM 664 C CA . VAL A 1 88 ? -2.224 -0.895 6.536 1.00 87.19 88 VAL A CA 1
ATOM 665 C C . VAL A 1 88 ? -1.438 -0.823 7.839 1.00 87.19 88 VAL A C 1
ATOM 667 O O . VAL A 1 88 ? -0.418 -1.495 8.000 1.00 87.19 88 VAL A O 1
ATOM 670 N N . ARG A 1 89 ? -1.889 -0.006 8.797 1.00 83.50 89 ARG A N 1
ATOM 671 C CA . ARG A 1 89 ? -1.197 0.119 10.088 1.00 83.50 89 ARG A CA 1
ATOM 672 C C . ARG A 1 89 ? -1.701 -0.901 11.103 1.00 83.50 89 ARG A C 1
ATOM 674 O O . ARG A 1 89 ? -0.960 -1.749 11.590 1.00 83.50 89 ARG A O 1
ATOM 681 N N . SER A 1 90 ? -2.943 -0.729 11.521 1.00 81.56 90 SER A N 1
ATOM 682 C CA . SER A 1 90 ? -3.629 -1.599 12.489 1.00 81.56 90 SER A CA 1
ATOM 683 C C . SER A 1 90 ? -5.118 -1.696 12.165 1.00 81.56 90 SER A C 1
ATOM 685 O O . SER A 1 90 ? -5.918 -2.130 12.990 1.00 81.56 90 SER A O 1
ATOM 687 N N . ASP A 1 91 ? -5.475 -1.234 10.972 1.00 80.94 91 ASP A N 1
ATOM 688 C CA . ASP A 1 91 ? -6.814 -1.211 10.431 1.00 80.94 91 ASP A CA 1
ATOM 689 C C . ASP A 1 91 ? -7.324 -2.644 10.249 1.00 80.94 91 ASP A C 1
ATOM 691 O O . ASP A 1 91 ? -6.562 -3.579 9.976 1.00 80.94 91 ASP A O 1
ATOM 695 N N . LYS A 1 92 ? -8.632 -2.834 10.429 1.00 78.38 92 LYS A N 1
ATOM 696 C CA . LYS A 1 92 ? -9.255 -4.149 10.269 1.00 78.38 92 LYS A CA 1
ATOM 697 C C . LYS A 1 92 ? -9.447 -4.458 8.789 1.00 78.38 92 LYS A C 1
ATOM 699 O O . LYS A 1 92 ? -10.432 -4.031 8.193 1.00 78.38 92 LYS A O 1
ATOM 704 N N . VAL A 1 93 ? -8.554 -5.271 8.240 1.00 79.38 93 VAL A N 1
ATOM 705 C CA . VAL A 1 93 ? -8.726 -5.891 6.922 1.00 79.38 93 VAL A CA 1
ATOM 706 C C . VAL A 1 93 ? -9.613 -7.127 7.096 1.00 79.38 93 VAL A C 1
ATOM 708 O O . VAL A 1 93 ? -9.186 -8.130 7.669 1.00 79.38 93 VAL A O 1
ATOM 711 N N . THR A 1 94 ? -10.885 -7.027 6.705 1.00 80.50 94 THR A N 1
ATOM 712 C CA . THR A 1 94 ? -11.821 -8.166 6.694 1.00 80.50 94 THR A CA 1
ATOM 713 C C . THR A 1 94 ? -11.659 -8.980 5.410 1.00 80.50 94 THR A C 1
ATOM 715 O O . THR A 1 94 ? -11.085 -8.487 4.448 1.00 80.50 94 THR A O 1
ATOM 718 N N . ALA A 1 95 ? -12.159 -10.222 5.384 1.00 81.19 95 ALA A N 1
ATOM 719 C CA . ALA A 1 95 ? -12.056 -11.097 4.208 1.00 81.19 95 ALA A CA 1
ATOM 720 C C . ALA A 1 95 ? -12.612 -10.443 2.932 1.00 81.19 95 ALA A C 1
ATOM 722 O O . ALA A 1 95 ? -12.022 -10.593 1.880 1.00 81.19 95 ALA A O 1
ATOM 723 N N . GLU A 1 96 ? -13.658 -9.622 3.061 1.00 77.62 96 GLU A N 1
ATOM 724 C CA . GLU A 1 96 ? -14.235 -8.818 1.972 1.00 77.62 96 GLU A CA 1
ATOM 725 C C . GLU A 1 96 ? -13.221 -7.898 1.273 1.00 77.62 96 GLU A C 1
ATOM 727 O O . GLU A 1 96 ? -13.441 -7.507 0.140 1.00 77.62 96 GLU A O 1
ATOM 732 N N . VAL A 1 97 ? -12.137 -7.513 1.954 1.00 77.94 97 VAL A N 1
ATOM 733 C CA . VAL A 1 97 ? -11.072 -6.658 1.403 1.00 77.94 97 VAL A CA 1
ATOM 734 C C . VAL A 1 97 ? -10.030 -7.480 0.635 1.00 77.94 97 VAL A C 1
ATOM 736 O O . VAL A 1 97 ? -9.228 -6.913 -0.092 1.00 77.94 97 VAL A O 1
ATOM 739 N N . ILE A 1 98 ? -9.998 -8.799 0.825 1.00 73.06 98 ILE A N 1
ATOM 740 C CA . ILE A 1 98 ? -9.005 -9.706 0.229 1.00 73.06 98 ILE A CA 1
ATOM 741 C C . ILE A 1 98 ? -9.629 -10.566 -0.886 1.00 73.06 98 ILE A C 1
ATOM 743 O O . ILE A 1 98 ? -8.895 -11.019 -1.760 1.00 73.06 98 ILE A O 1
ATOM 747 N N . ASP A 1 99 ? -10.940 -10.816 -0.815 1.00 69.56 99 ASP A N 1
ATOM 748 C CA . ASP A 1 99 ? -11.715 -11.664 -1.736 1.00 69.56 99 ASP A CA 1
ATOM 749 C C . ASP A 1 99 ? -11.994 -11.001 -3.096 1.00 69.56 99 ASP A C 1
ATOM 751 O O . ASP A 1 99 ? -12.316 -9.789 -3.118 1.00 69.56 99 ASP A O 1
#